Protein AF-A0A930HWW4-F1 (afdb_monomer_lite)

Sequence (87 aa):
MKVLIEDYHYSPTDLPELKGITPIELNDGQVKLPYVGYYYDSGAEEAIFILPKVFIIDKLALGKYKPELLLHINAENKQ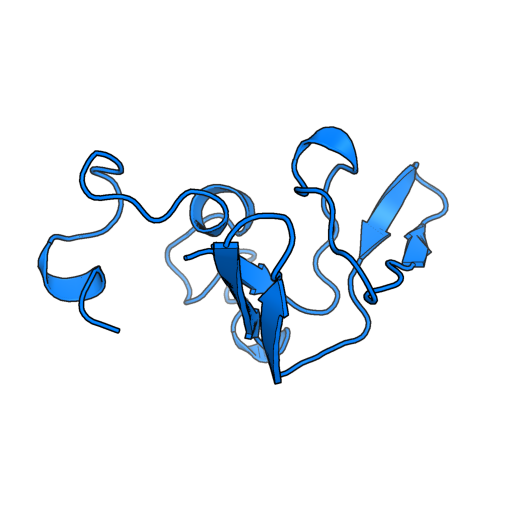LAQEEHAF

Foldseek 3Di:
DAEAEAPDWAQPVLDDPDPPFDWDADPVRTTGGNDADWDQDPVVSDTYGYHYNVCQDPCARVVQHNNSLRGDLDPVSVSQPPVNSPD

pLDDT: mean 86.74, std 13.04, range [48.88, 97.62]

Secondary structure (DSSP, 8-state):
-EEEETT--B-TTTSPP-TT--PEEPTTS-EE----EEEEETTTTEEEEEE-GGGEETTEETTTB-GGGGGG-STT-TTS-GGGGG-

Structure (mmCIF, N/CA/C/O backbone):
data_AF-A0A930HWW4-F1
#
_entry.id   AF-A0A930HWW4-F1
#
loop_
_atom_site.group_PDB
_atom_site.id
_atom_site.type_symbol
_atom_site.label_atom_id
_atom_site.label_alt_id
_atom_site.label_comp_id
_atom_site.label_asym_id
_atom_site.label_entity_id
_atom_site.label_seq_id
_atom_site.pdbx_PDB_ins_code
_atom_site.Cartn_x
_atom_site.Cartn_y
_atom_site.Cartn_z
_atom_site.occupancy
_atom_site.B_iso_or_equiv
_atom_site.auth_seq_id
_atom_site.auth_comp_id
_atom_site.auth_asym_id
_atom_site.auth_atom_id
_atom_site.pdbx_PDB_model_num
ATOM 1 N N . MET A 1 1 ? 11.763 -3.689 6.243 1.00 85.31 1 MET A N 1
ATOM 2 C CA . MET A 1 1 ? 10.557 -4.252 5.595 1.00 85.31 1 MET A CA 1
ATOM 3 C C . MET A 1 1 ? 9.621 -3.125 5.224 1.00 85.31 1 MET A C 1
ATOM 5 O O . MET A 1 1 ? 9.669 -2.073 5.860 1.00 85.31 1 MET A O 1
ATOM 9 N N . LYS A 1 2 ? 8.762 -3.333 4.227 1.00 89.69 2 LYS A N 1
ATOM 10 C CA . LYS A 1 2 ? 7.773 -2.345 3.786 1.00 89.69 2 LYS A CA 1
ATOM 11 C C . LYS A 1 2 ? 6.413 -2.997 3.629 1.00 89.69 2 LYS A C 1
ATOM 13 O O . LYS A 1 2 ? 6.317 -4.136 3.175 1.00 89.69 2 LYS A O 1
ATOM 18 N N . VAL A 1 3 ? 5.374 -2.254 3.980 1.00 93.00 3 VAL A N 1
ATOM 19 C CA . VAL A 1 3 ? 3.990 -2.678 3.801 1.00 93.00 3 VAL A CA 1
ATOM 20 C C . VAL A 1 3 ? 3.289 -1.664 2.901 1.00 93.00 3 VAL A C 1
ATOM 22 O O . VAL A 1 3 ? 3.265 -0.467 3.174 1.00 93.00 3 VAL A O 1
ATOM 25 N N . LEU A 1 4 ? 2.731 -2.169 1.809 1.00 95.00 4 LEU A N 1
ATOM 26 C CA . LEU A 1 4 ? 1.932 -1.465 0.814 1.00 95.00 4 LEU A CA 1
ATOM 27 C C . LEU A 1 4 ? 0.484 -1.942 0.914 1.00 95.00 4 LEU A C 1
ATOM 29 O O . LEU A 1 4 ? 0.225 -3.047 1.391 1.00 95.00 4 LEU A O 1
ATOM 33 N N . ILE A 1 5 ? -0.456 -1.142 0.418 1.00 96.81 5 ILE A N 1
ATOM 34 C CA . ILE A 1 5 ? -1.869 -1.514 0.339 1.00 96.81 5 ILE A CA 1
ATOM 35 C C . ILE A 1 5 ? -2.298 -1.585 -1.129 1.00 96.81 5 ILE A C 1
ATOM 37 O O . ILE A 1 5 ? -2.103 -0.641 -1.895 1.00 96.81 5 ILE A O 1
ATOM 41 N N . GLU A 1 6 ? -2.884 -2.715 -1.518 1.00 97.06 6 GLU A N 1
ATOM 42 C CA . GLU A 1 6 ? -3.537 -2.912 -2.813 1.00 97.06 6 GLU A CA 1
ATOM 43 C C . GLU A 1 6 ? -4.548 -1.788 -3.077 1.00 97.06 6 GLU A C 1
ATOM 45 O O . GLU A 1 6 ? -5.273 -1.372 -2.175 1.00 97.06 6 GLU A O 1
ATOM 50 N N . ASP A 1 7 ? -4.625 -1.313 -4.322 1.00 96.31 7 ASP A N 1
ATOM 51 C CA . ASP A 1 7 ? -5.603 -0.310 -4.776 1.00 96.31 7 ASP A CA 1
ATOM 52 C C . ASP A 1 7 ? -5.526 1.052 -4.046 1.00 96.31 7 ASP A C 1
ATOM 54 O O . ASP A 1 7 ? -6.320 1.940 -4.348 1.00 96.31 7 ASP A O 1
ATOM 58 N N . TYR A 1 8 ? -4.577 1.258 -3.121 1.00 96.94 8 TYR A N 1
ATOM 59 C CA . TYR A 1 8 ? -4.297 2.571 -2.542 1.00 96.94 8 TYR A CA 1
ATOM 60 C C . TYR A 1 8 ? -3.543 3.440 -3.548 1.00 96.94 8 TYR A C 1
ATOM 62 O O . TYR A 1 8 ? -2.688 2.956 -4.292 1.00 96.94 8 TYR A O 1
ATOM 70 N N . HIS A 1 9 ? -3.892 4.723 -3.584 1.00 96.56 9 HIS A N 1
ATOM 71 C CA . HIS A 1 9 ? -3.329 5.678 -4.527 1.00 96.56 9 HIS A CA 1
ATOM 72 C C . HIS A 1 9 ? -2.100 6.323 -3.885 1.00 96.56 9 HIS A C 1
ATOM 74 O O . HIS A 1 9 ? -2.224 7.174 -3.009 1.00 96.56 9 HIS A O 1
ATOM 80 N N . TYR A 1 10 ? -0.919 5.877 -4.297 1.00 96.31 10 TYR A N 1
ATOM 81 C CA . TYR A 1 10 ? 0.356 6.432 -3.861 1.00 96.31 10 TYR A CA 1
ATOM 82 C C . TYR A 1 10 ? 0.830 7.511 -4.834 1.00 96.31 10 TYR A C 1
ATOM 84 O O . TYR A 1 10 ? 0.602 7.415 -6.045 1.00 96.31 10 TYR A O 1
ATOM 92 N N . SER A 1 11 ? 1.576 8.495 -4.327 1.00 95.88 11 SER A N 1
ATOM 93 C CA . SER A 1 11 ? 2.445 9.278 -5.203 1.00 95.88 11 SER A CA 1
ATOM 94 C C . SER A 1 11 ? 3.554 8.367 -5.745 1.00 95.88 11 SER A C 1
ATOM 96 O O . SER A 1 11 ? 4.155 7.622 -4.962 1.00 95.88 11 SER A O 1
ATOM 98 N N . PRO A 1 12 ? 3.908 8.441 -7.042 1.00 93.00 12 PRO A N 1
ATOM 99 C CA . PRO A 1 12 ? 5.054 7.709 -7.582 1.00 93.00 12 PRO A CA 1
ATOM 100 C C . PRO A 1 12 ? 6.363 7.990 -6.831 1.00 93.00 12 PRO A C 1
ATOM 102 O O . PRO A 1 12 ? 7.245 7.141 -6.804 1.00 93.00 12 PRO A O 1
ATOM 105 N N . THR A 1 13 ? 6.486 9.168 -6.210 1.00 92.38 13 THR A N 1
ATOM 106 C CA . THR A 1 13 ? 7.669 9.578 -5.438 1.00 92.38 13 THR A CA 1
ATOM 107 C C . THR A 1 13 ? 7.790 8.903 -4.077 1.00 92.38 13 THR A C 1
ATOM 109 O O . THR A 1 13 ? 8.882 8.892 -3.516 1.00 92.38 13 THR A O 1
ATOM 112 N N . ASP A 1 14 ? 6.687 8.387 -3.534 1.00 90.00 14 ASP A N 1
ATOM 113 C CA . ASP A 1 14 ? 6.677 7.748 -2.216 1.00 90.00 14 ASP A CA 1
ATOM 114 C C . ASP A 1 14 ? 7.064 6.270 -2.330 1.00 90.00 14 ASP A C 1
ATOM 116 O O . ASP A 1 14 ? 7.636 5.691 -1.405 1.00 90.00 14 ASP A O 1
ATOM 120 N N . LEU A 1 15 ? 6.772 5.648 -3.478 1.00 89.00 15 LEU A N 1
ATOM 121 C CA . LEU A 1 15 ? 7.080 4.246 -3.708 1.00 89.00 15 LEU A CA 1
ATOM 122 C C . LEU A 1 15 ? 8.583 4.031 -3.934 1.00 89.00 15 LEU A C 1
ATOM 124 O O . LEU A 1 15 ? 9.221 4.772 -4.684 1.00 89.00 15 LEU A O 1
ATOM 128 N N . PRO A 1 16 ? 9.167 2.975 -3.341 1.00 83.88 16 PRO A N 1
ATOM 129 C CA . PRO A 1 16 ? 10.490 2.531 -3.748 1.00 83.88 16 PRO A CA 1
ATOM 1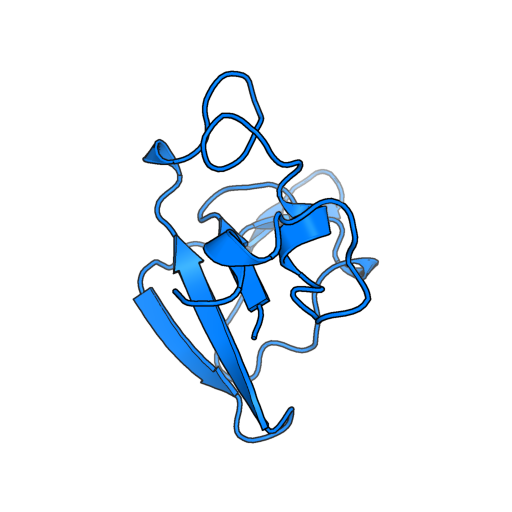30 C C . PRO A 1 16 ? 10.449 1.954 -5.168 1.00 83.88 16 PRO A C 1
ATOM 132 O O . PRO A 1 16 ? 9.384 1.676 -5.717 1.00 83.88 16 PRO A O 1
ATOM 135 N N . GLU A 1 17 ? 11.620 1.698 -5.745 1.00 85.50 17 GLU A N 1
ATOM 136 C CA . GLU A 1 17 ? 11.697 0.832 -6.920 1.00 85.50 17 GLU A CA 1
ATOM 137 C C . GLU A 1 17 ? 11.137 -0.555 -6.547 1.00 85.50 17 GLU A C 1
ATOM 139 O O . GLU A 1 17 ? 11.577 -1.151 -5.565 1.00 85.50 17 GLU A O 1
ATOM 144 N N . LEU A 1 18 ? 10.131 -1.036 -7.287 1.00 85.25 18 LEU A N 1
ATOM 145 C CA . LEU A 1 18 ? 9.466 -2.322 -7.047 1.00 85.25 18 LEU A CA 1
ATOM 146 C C . LEU A 1 18 ? 9.807 -3.290 -8.188 1.00 85.25 18 LEU A C 1
ATOM 148 O O . LEU A 1 18 ? 9.047 -3.432 -9.151 1.00 85.25 18 LEU A O 1
ATOM 152 N N . LYS A 1 19 ? 10.975 -3.941 -8.137 1.00 85.56 19 LYS A N 1
ATOM 153 C CA . LYS A 1 19 ? 11.434 -4.772 -9.263 1.00 85.56 19 LYS A CA 1
ATOM 154 C C . LYS A 1 19 ? 10.518 -5.977 -9.473 1.00 85.56 19 LYS A C 1
ATOM 156 O O . LYS A 1 19 ? 10.249 -6.741 -8.554 1.00 85.56 19 LYS A O 1
ATOM 161 N N . GLY A 1 20 ? 10.058 -6.157 -10.712 1.00 83.75 20 GLY A N 1
ATOM 162 C CA . GLY A 1 20 ? 9.150 -7.250 -11.082 1.00 83.75 20 GLY A CA 1
ATOM 163 C C . GLY A 1 20 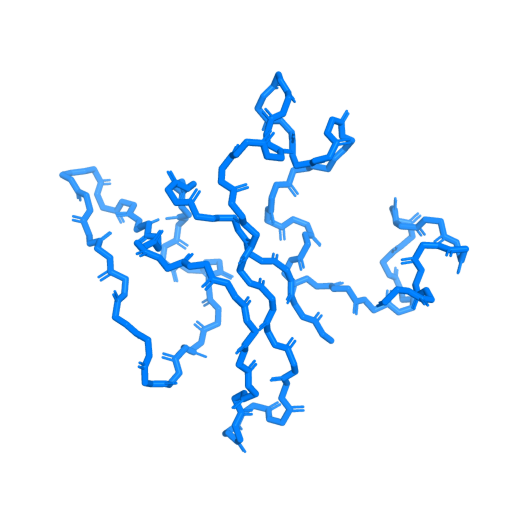? 7.679 -7.012 -10.726 1.00 83.75 20 GLY A C 1
ATOM 164 O O . GLY A 1 20 ? 6.846 -7.865 -11.019 1.00 83.75 20 GLY A O 1
ATOM 165 N N . ILE A 1 21 ? 7.348 -5.852 -10.153 1.00 88.38 21 ILE A N 1
ATOM 166 C CA . ILE A 1 21 ? 5.978 -5.409 -9.897 1.00 88.38 21 ILE A CA 1
ATOM 167 C C . ILE A 1 21 ? 5.675 -4.236 -10.824 1.00 88.38 21 ILE A C 1
ATOM 169 O O . ILE A 1 21 ? 6.475 -3.313 -10.958 1.00 88.38 21 ILE A O 1
ATOM 173 N N . THR A 1 22 ? 4.515 -4.254 -11.475 1.00 91.94 22 THR A N 1
ATOM 174 C CA . THR A 1 22 ? 4.090 -3.171 -12.371 1.00 91.94 22 THR A CA 1
ATOM 175 C C . THR A 1 22 ? 2.884 -2.443 -11.775 1.00 91.94 22 THR A C 1
ATOM 177 O O . THR A 1 22 ? 1.772 -2.970 -11.836 1.00 91.94 22 THR A O 1
ATOM 180 N N . PRO A 1 23 ? 3.070 -1.250 -11.179 1.00 93.81 23 PRO A N 1
ATOM 181 C CA . PRO A 1 23 ? 1.955 -0.420 -10.735 1.00 93.81 23 PRO A CA 1
ATOM 182 C C . PRO A 1 23 ? 1.069 0.015 -11.910 1.00 93.81 23 PRO A C 1
ATOM 184 O O . PRO A 1 23 ? 1.519 0.104 -13.051 1.00 93.81 23 PRO A O 1
ATOM 187 N N . ILE A 1 24 ? -0.191 0.324 -11.615 1.00 96.75 24 ILE A N 1
ATOM 188 C CA . ILE A 1 24 ? -1.128 0.943 -12.552 1.00 96.75 24 ILE A CA 1
ATOM 189 C C . ILE A 1 24 ? -1.110 2.449 -12.309 1.00 96.75 24 ILE A C 1
ATOM 191 O O . ILE A 1 24 ? -1.445 2.895 -11.211 1.00 96.75 24 ILE A O 1
ATOM 195 N N . GLU A 1 25 ? -0.753 3.217 -13.333 1.00 96.75 25 GLU A N 1
ATOM 196 C CA . GLU A 1 25 ? -0.880 4.675 -13.332 1.00 96.75 25 GLU A CA 1
ATOM 197 C C . GLU A 1 25 ? -2.348 5.091 -13.498 1.00 96.75 25 GLU A C 1
ATOM 199 O O . GLU A 1 25 ? -3.106 4.504 -14.276 1.00 96.75 25 GLU A O 1
ATOM 204 N N . LEU A 1 26 ? -2.760 6.089 -12.723 1.00 97.00 26 LEU A N 1
ATOM 205 C CA . LEU A 1 26 ? -4.098 6.663 -12.718 1.00 97.00 26 LEU A CA 1
ATOM 206 C C . LEU A 1 26 ? -4.122 7.987 -13.485 1.00 97.00 26 LEU A C 1
ATOM 208 O O . LEU A 1 26 ? -3.100 8.633 -13.696 1.00 97.00 26 LEU A O 1
ATOM 212 N N . ASN A 1 27 ? -5.322 8.432 -13.863 1.00 95.50 27 ASN A N 1
ATOM 213 C CA . ASN A 1 27 ? -5.510 9.649 -14.664 1.00 95.50 27 ASN A CA 1
ATOM 214 C C . ASN A 1 27 ? -4.998 10.937 -13.988 1.00 95.50 27 ASN A C 1
ATOM 216 O O . ASN A 1 27 ? -4.817 11.946 -14.664 1.00 95.50 27 ASN A O 1
ATOM 220 N N . ASP A 1 28 ? -4.825 10.929 -12.667 1.00 95.12 28 ASP A N 1
ATOM 221 C CA . ASP A 1 28 ? -4.338 12.052 -11.863 1.00 95.12 28 ASP A CA 1
ATOM 222 C C . ASP A 1 28 ? -2.830 11.971 -11.553 1.00 95.12 28 ASP A C 1
ATOM 224 O O . ASP A 1 28 ? -2.321 12.782 -10.781 1.00 95.12 28 ASP A O 1
ATOM 228 N N . GLY A 1 29 ? -2.114 11.016 -12.157 1.00 94.75 29 GLY A N 1
ATOM 229 C CA . GLY A 1 29 ? -0.677 10.805 -11.970 1.00 94.75 29 GLY A CA 1
ATOM 230 C C . GLY A 1 29 ? -0.311 10.026 -10.704 1.00 94.75 29 GLY A C 1
ATOM 231 O O . GLY A 1 29 ? 0.870 9.783 -10.459 1.00 94.75 29 GLY A O 1
ATOM 232 N N . GLN A 1 30 ? -1.295 9.616 -9.897 1.00 97.00 30 GLN A N 1
ATOM 233 C CA . GLN A 1 30 ? -1.066 8.667 -8.810 1.00 97.00 30 GLN A CA 1
ATOM 234 C C . GLN A 1 30 ? -0.909 7.250 -9.364 1.00 97.00 30 GLN A C 1
ATOM 236 O O . GLN A 1 30 ? -1.304 6.944 -10.489 1.00 97.00 30 GLN A O 1
ATOM 241 N N . VAL A 1 31 ? -0.355 6.355 -8.555 1.00 96.81 31 VAL A N 1
ATOM 242 C CA . VAL A 1 31 ? -0.178 4.945 -8.910 1.00 96.81 31 VAL A CA 1
ATOM 243 C C . VAL A 1 31 ? -0.823 4.047 -7.873 1.00 96.81 31 VAL A C 1
ATOM 245 O O . VAL A 1 31 ? -0.868 4.368 -6.687 1.00 96.81 3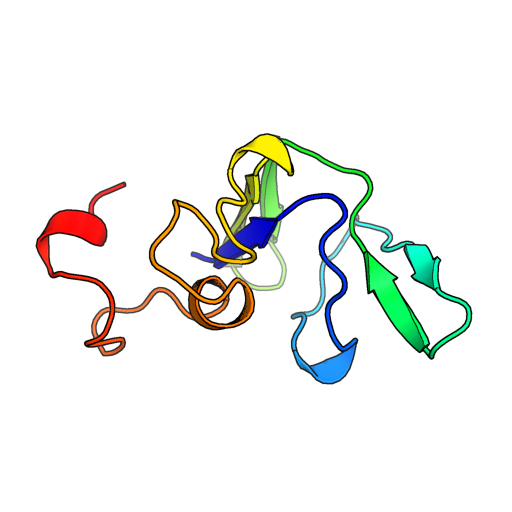1 VAL A O 1
ATOM 248 N N . LYS A 1 32 ? -1.303 2.889 -8.317 1.00 96.69 32 LYS A N 1
ATOM 249 C CA . LYS A 1 32 ? -1.854 1.859 -7.437 1.00 96.69 32 LYS A CA 1
ATOM 250 C C . LYS A 1 32 ? -1.331 0.476 -7.781 1.00 96.69 32 LYS A C 1
ATOM 252 O O . LYS A 1 32 ? -0.920 0.211 -8.908 1.00 96.69 32 LYS A O 1
ATOM 257 N N . LEU A 1 33 ? -1.387 -0.427 -6.812 1.00 95.69 33 LEU A N 1
ATOM 258 C CA . LEU A 1 33 ? -0.917 -1.800 -6.971 1.00 95.69 33 LEU A CA 1
ATOM 259 C C . LEU A 1 33 ? -2.109 -2.754 -7.131 1.00 95.69 33 LEU A C 1
ATOM 261 O O . LEU A 1 33 ? -2.961 -2.784 -6.244 1.00 95.69 33 LEU A O 1
ATOM 265 N N . PRO A 1 34 ? -2.181 -3.542 -8.220 1.00 95.19 34 PRO A N 1
ATOM 266 C CA . PRO A 1 34 ? -3.220 -4.556 -8.426 1.00 95.19 34 PRO A CA 1
ATOM 267 C C . PRO A 1 34 ? -2.834 -5.931 -7.850 1.00 95.19 34 PRO A C 1
ATOM 269 O O . PRO A 1 34 ? -3.241 -6.963 -8.380 1.00 95.19 34 PRO A O 1
ATOM 272 N N . TYR A 1 35 ? -1.983 -5.963 -6.824 1.00 94.75 35 TYR A N 1
ATOM 273 C CA . TYR A 1 35 ? -1.400 -7.192 -6.292 1.00 94.75 35 TYR A CA 1
ATOM 274 C C . TYR A 1 35 ? -1.660 -7.306 -4.797 1.00 94.75 35 TYR A C 1
ATOM 276 O O . TYR A 1 35 ? -1.720 -6.302 -4.094 1.00 94.75 35 TYR A O 1
ATOM 284 N N . VAL A 1 36 ? -1.730 -8.543 -4.314 1.00 96.69 36 VAL A N 1
ATOM 285 C CA . VAL A 1 36 ? -1.703 -8.879 -2.890 1.00 96.69 36 VAL A CA 1
ATOM 286 C C . VAL A 1 36 ? -0.718 -10.016 -2.673 1.00 96.69 36 VAL A C 1
ATOM 288 O O . VAL A 1 36 ? -0.601 -10.909 -3.514 1.00 96.69 36 VAL A O 1
ATOM 291 N N . GLY A 1 37 ? -0.015 -9.996 -1.547 1.00 94.69 37 GLY A N 1
ATOM 292 C CA . GLY A 1 37 ? 0.908 -11.059 -1.169 1.00 94.69 37 GLY A CA 1
ATOM 293 C C . GLY A 1 37 ? 2.226 -10.540 -0.619 1.00 94.69 37 GLY A C 1
ATOM 294 O O . GLY A 1 37 ? 2.327 -9.426 -0.111 1.00 94.69 37 GLY A O 1
ATOM 295 N N . TYR A 1 38 ? 3.235 -11.393 -0.714 1.00 92.19 38 TYR A N 1
ATOM 296 C CA . TYR A 1 38 ? 4.588 -11.143 -0.248 1.00 92.19 38 TYR A CA 1
ATOM 297 C C . TYR A 1 38 ? 5.546 -11.334 -1.414 1.00 92.19 38 TYR A C 1
ATOM 299 O O . TYR A 1 38 ? 5.435 -12.316 -2.154 1.00 92.19 38 TYR A O 1
ATOM 307 N N . TYR A 1 39 ? 6.512 -10.432 -1.542 1.00 89.25 39 TYR A N 1
ATOM 308 C CA . TYR A 1 39 ? 7.680 -10.688 -2.363 1.00 89.25 39 TYR A CA 1
ATOM 309 C C . TYR A 1 39 ? 8.921 -10.044 -1.747 1.00 89.25 39 TYR A C 1
ATOM 311 O O . TYR A 1 39 ? 8.850 -9.074 -0.990 1.00 89.25 39 TYR A O 1
ATOM 319 N N . TYR A 1 40 ? 10.072 -10.626 -2.058 1.00 89.44 40 TYR A N 1
ATOM 320 C CA . TYR A 1 40 ? 11.363 -10.108 -1.639 1.00 89.44 40 TYR A CA 1
ATOM 321 C C . TYR A 1 40 ? 12.011 -9.388 -2.818 1.00 89.44 40 TYR A C 1
ATOM 323 O O . TYR A 1 40 ? 12.264 -10.010 -3.854 1.00 89.44 40 TYR A O 1
ATOM 331 N N . ASP A 1 41 ? 12.269 -8.089 -2.672 1.00 86.81 41 ASP A N 1
ATOM 332 C CA . ASP A 1 41 ? 13.031 -7.340 -3.665 1.00 86.81 41 ASP A CA 1
ATOM 333 C C . ASP A 1 41 ? 14.520 -7.579 -3.416 1.00 86.81 41 ASP A C 1
ATOM 335 O O . ASP A 1 41 ? 15.126 -6.997 -2.516 1.00 86.81 41 ASP A O 1
ATOM 339 N N . SER A 1 42 ? 15.123 -8.445 -4.231 1.00 82.81 42 SER A N 1
ATOM 340 C CA . SER A 1 42 ? 16.546 -8.768 -4.120 1.00 82.81 42 SER A CA 1
ATOM 341 C C . SER A 1 42 ? 17.465 -7.588 -4.442 1.00 82.81 42 SER A C 1
ATOM 343 O O . SER A 1 42 ? 18.640 -7.633 -4.101 1.00 82.81 42 SER A O 1
ATOM 345 N N . GLY A 1 43 ? 16.976 -6.560 -5.143 1.00 81.94 43 GLY A N 1
ATOM 346 C CA . GLY A 1 43 ? 17.753 -5.365 -5.464 1.00 81.94 43 GLY A CA 1
ATOM 347 C C . GLY A 1 43 ? 17.841 -4.385 -4.297 1.00 81.94 43 GLY A C 1
ATOM 348 O O . GLY A 1 43 ? 18.877 -3.752 -4.125 1.00 81.94 43 GLY A O 1
ATOM 349 N N . ALA A 1 44 ? 16.770 -4.270 -3.511 1.00 82.38 44 ALA A N 1
ATOM 350 C CA . ALA A 1 44 ? 16.729 -3.449 -2.300 1.00 82.38 44 ALA A CA 1
ATOM 351 C C . ALA A 1 44 ? 17.049 -4.239 -1.016 1.00 82.38 44 ALA A C 1
ATOM 353 O O . ALA A 1 44 ? 17.065 -3.652 0.063 1.00 82.38 44 ALA A O 1
ATOM 354 N N . GLU A 1 45 ? 17.262 -5.554 -1.137 1.00 87.06 45 GLU A N 1
ATOM 355 C CA . GLU A 1 45 ? 17.375 -6.511 -0.027 1.00 87.06 45 GLU A CA 1
ATOM 356 C C . GLU A 1 45 ? 16.210 -6.410 0.972 1.00 87.06 45 GLU A C 1
ATOM 358 O O . GLU A 1 45 ? 16.362 -6.624 2.176 1.00 87.06 45 GLU A O 1
ATOM 363 N N . GLU A 1 46 ? 15.018 -6.091 0.466 1.00 86.38 46 GLU A N 1
ATOM 364 C CA . GLU A 1 46 ? 13.896 -5.636 1.278 1.00 86.38 46 GLU A CA 1
ATOM 365 C C . GLU A 1 46 ? 12.684 -6.562 1.141 1.00 86.38 46 GLU A C 1
ATOM 367 O O . GLU A 1 46 ? 12.270 -6.942 0.043 1.00 86.38 46 GLU A O 1
ATOM 372 N N . ALA A 1 47 ? 12.080 -6.901 2.280 1.00 89.19 47 ALA A N 1
ATOM 373 C CA . ALA A 1 47 ? 10.825 -7.643 2.319 1.00 89.19 47 ALA A CA 1
ATOM 374 C C . ALA A 1 47 ? 9.649 -6.685 2.105 1.00 89.19 47 ALA A C 1
ATOM 376 O O . ALA A 1 47 ? 9.496 -5.718 2.860 1.00 89.19 47 ALA A O 1
ATOM 377 N N . ILE A 1 48 ? 8.811 -6.972 1.106 1.00 91.12 48 ILE A N 1
ATOM 378 C CA . ILE A 1 48 ? 7.667 -6.139 0.745 1.00 91.12 48 ILE A CA 1
ATOM 379 C C . ILE A 1 48 ? 6.384 -6.963 0.851 1.00 91.12 48 ILE A C 1
ATOM 381 O O . ILE A 1 48 ? 6.190 -7.970 0.167 1.00 91.12 48 ILE A O 1
ATOM 385 N N . PHE A 1 49 ? 5.488 -6.500 1.714 1.00 93.81 49 PHE A N 1
ATOM 386 C CA . PHE A 1 49 ? 4.136 -7.022 1.851 1.00 93.81 49 PHE A CA 1
ATOM 387 C C . PHE A 1 49 ? 3.172 -6.078 1.148 1.00 93.81 49 PHE A C 1
ATOM 389 O O . PHE A 1 49 ? 3.204 -4.875 1.386 1.00 93.81 49 PHE A O 1
ATOM 396 N N . ILE A 1 50 ? 2.295 -6.613 0.306 1.00 95.19 50 ILE A N 1
ATOM 397 C CA . ILE A 1 50 ? 1.194 -5.859 -0.288 1.00 95.19 50 ILE A CA 1
ATOM 398 C C . ILE A 1 50 ? -0.096 -6.432 0.289 1.00 95.19 50 ILE A C 1
ATOM 400 O O . ILE A 1 50 ? -0.501 -7.551 -0.039 1.00 95.19 50 ILE A O 1
ATOM 404 N N . LEU A 1 51 ? -0.708 -5.693 1.210 1.00 96.62 51 LEU A N 1
ATOM 405 C CA . LEU A 1 51 ? -1.921 -6.119 1.893 1.00 96.62 51 LEU A CA 1
ATOM 406 C C . LEU A 1 51 ? -3.162 -5.784 1.053 1.00 96.62 51 LEU A C 1
ATOM 408 O O . LEU A 1 51 ? -3.210 -4.720 0.438 1.00 96.62 51 LEU A O 1
ATOM 412 N N . PRO A 1 52 ? -4.194 -6.643 1.067 1.00 97.62 52 PRO A N 1
ATOM 413 C CA . PRO A 1 52 ? -5.491 -6.344 0.470 1.00 97.62 52 PRO A CA 1
ATOM 414 C C . PRO A 1 52 ? -6.087 -5.011 0.940 1.00 97.62 52 PRO A C 1
ATOM 416 O O . PRO A 1 52 ? -6.003 -4.659 2.120 1.00 97.62 52 PRO A O 1
ATOM 419 N N . LYS A 1 53 ? -6.815 -4.318 0.059 1.00 97.00 53 LYS A N 1
ATOM 420 C CA . LYS A 1 53 ? -7.455 -3.029 0.395 1.00 97.00 53 LYS A CA 1
ATOM 421 C C . LYS A 1 53 ? -8.453 -3.078 1.552 1.00 97.00 53 LYS A C 1
ATOM 423 O O . LYS A 1 53 ? -8.760 -2.047 2.139 1.00 97.00 53 LYS A O 1
ATOM 428 N N . VAL A 1 54 ? -8.961 -4.264 1.902 1.00 96.94 54 VAL A N 1
ATOM 429 C CA . VAL A 1 54 ? -9.894 -4.450 3.031 1.00 96.94 54 VAL A CA 1
ATOM 430 C C . VAL A 1 54 ? -9.275 -4.101 4.389 1.00 96.94 54 VAL A C 1
ATOM 432 O O . VAL A 1 54 ? -10.004 -3.923 5.358 1.00 96.94 54 VAL A O 1
ATOM 435 N N . PHE A 1 55 ? -7.947 -3.963 4.461 1.00 95.88 55 PHE A N 1
ATOM 436 C CA . PHE A 1 55 ? -7.251 -3.458 5.643 1.00 95.88 55 PHE A CA 1
ATOM 437 C C . PHE A 1 55 ? -7.275 -1.923 5.758 1.00 95.88 55 PHE A C 1
ATOM 439 O O . PHE A 1 55 ? -6.730 -1.391 6.721 1.00 95.88 55 PHE A O 1
ATOM 446 N N . ILE A 1 56 ? -7.904 -1.200 4.824 1.00 96.19 56 ILE A N 1
ATOM 447 C CA . ILE A 1 56 ? -8.183 0.235 4.962 1.00 96.19 56 ILE A CA 1
ATOM 448 C C . ILE A 1 56 ? -9.494 0.424 5.730 1.00 96.19 56 ILE A C 1
ATOM 450 O O . ILE A 1 56 ? -10.560 0.010 5.278 1.00 96.19 56 ILE A O 1
ATOM 454 N N . ILE A 1 57 ? -9.418 1.124 6.859 1.00 95.88 57 ILE A N 1
ATOM 455 C CA . ILE A 1 57 ? -10.558 1.524 7.688 1.00 95.88 5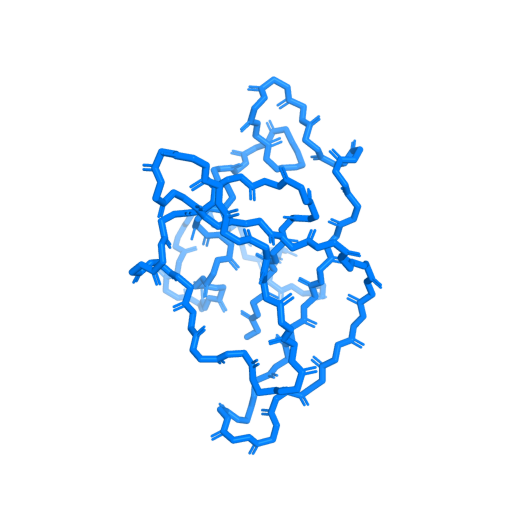7 ILE A CA 1
ATOM 456 C C . ILE A 1 57 ? -10.485 3.042 7.833 1.00 95.88 57 ILE A C 1
ATOM 458 O O . ILE A 1 57 ? -9.452 3.571 8.234 1.00 95.88 57 ILE A O 1
ATOM 462 N N . ASP A 1 58 ? -11.542 3.755 7.440 1.00 93.88 58 ASP A N 1
ATOM 463 C CA . ASP A 1 58 ? -11.596 5.226 7.466 1.00 93.88 58 ASP A CA 1
ATOM 464 C C . ASP A 1 58 ? -10.373 5.911 6.817 1.00 93.88 58 ASP A C 1
ATOM 466 O O . ASP A 1 58 ? -9.882 6.937 7.287 1.00 93.88 58 ASP A O 1
ATOM 470 N N . LYS A 1 59 ? -9.899 5.351 5.691 1.00 92.69 59 LYS A N 1
ATOM 471 C CA . LYS A 1 59 ? -8.708 5.785 4.922 1.00 92.69 59 LYS A CA 1
ATOM 472 C C . LYS A 1 59 ? -7.354 5.512 5.594 1.00 92.69 59 LYS A C 1
ATOM 474 O O . LYS A 1 59 ? -6.328 5.941 5.073 1.00 92.69 59 LYS A O 1
ATOM 479 N N . LEU A 1 60 ? -7.333 4.783 6.708 1.00 94.88 60 LEU A N 1
ATOM 480 C CA . LEU A 1 60 ? -6.117 4.372 7.403 1.00 94.88 60 LEU A CA 1
ATOM 481 C C . LEU A 1 60 ? -5.875 2.873 7.223 1.00 94.88 60 LEU A C 1
ATOM 483 O O . LEU A 1 60 ? -6.779 2.059 7.413 1.00 94.88 60 LEU A O 1
ATOM 487 N N . ALA A 1 61 ? -4.637 2.496 6.921 1.00 93.62 61 ALA A N 1
ATOM 488 C CA . ALA A 1 61 ? -4.196 1.114 6.997 1.00 93.62 61 ALA A CA 1
ATOM 489 C C . ALA A 1 61 ? -4.293 0.619 8.447 1.00 93.62 61 ALA A C 1
ATOM 491 O O . ALA A 1 61 ? -3.844 1.287 9.388 1.00 93.62 61 ALA A O 1
ATOM 492 N N . LEU A 1 62 ? -4.911 -0.548 8.621 1.00 92.00 62 LEU A N 1
ATOM 493 C CA . LEU A 1 62 ? -5.192 -1.180 9.911 1.00 92.00 62 LEU A CA 1
ATOM 494 C C . LEU A 1 62 ? -5.987 -0.269 10.869 1.00 92.00 62 LEU A C 1
ATOM 496 O O . LEU A 1 62 ? -5.920 -0.433 12.083 1.00 92.00 62 LEU A O 1
ATOM 500 N N . GLY A 1 63 ? -6.699 0.734 10.335 1.00 92.56 63 GLY A N 1
ATOM 501 C CA . GLY A 1 63 ? -7.426 1.738 11.119 1.00 92.56 63 GLY A CA 1
ATOM 502 C C . GLY A 1 63 ? -6.548 2.686 11.943 1.00 92.56 63 GLY A C 1
ATOM 503 O O . GLY A 1 63 ? -7.079 3.440 12.755 1.00 92.56 63 GLY A O 1
ATOM 504 N N . LYS A 1 64 ? -5.220 2.663 11.759 1.00 91.31 64 LYS A N 1
ATOM 505 C CA . LYS A 1 64 ? -4.271 3.397 12.613 1.00 91.31 64 LYS A CA 1
ATOM 506 C C . LYS A 1 64 ? -3.247 4.220 11.837 1.00 91.31 64 LYS A C 1
ATOM 508 O O . LYS A 1 64 ? -2.898 5.314 12.276 1.00 91.31 64 LYS A O 1
ATOM 513 N N . TYR A 1 65 ? -2.781 3.735 10.688 1.00 91.69 65 TYR A N 1
ATOM 514 C CA . TYR A 1 65 ? -1.657 4.342 9.975 1.00 91.69 65 TYR A CA 1
ATOM 515 C C . TYR A 1 65 ? -2.077 4.937 8.646 1.00 91.69 65 TYR A C 1
ATOM 517 O O . TYR A 1 65 ? -2.880 4.362 7.915 1.00 91.69 65 TYR A O 1
ATOM 525 N N . LYS A 1 66 ? -1.464 6.061 8.279 1.00 93.31 66 LYS A N 1
ATOM 526 C CA . LYS A 1 66 ? -1.452 6.455 6.871 1.00 93.31 66 LYS A CA 1
ATOM 527 C C . LYS A 1 66 ? -0.634 5.422 6.083 1.00 93.31 66 LYS A C 1
ATOM 529 O O . LYS A 1 66 ? 0.452 5.076 6.556 1.00 93.31 66 LYS A O 1
ATOM 534 N N . PRO A 1 67 ? -1.111 4.919 4.933 1.00 94.12 67 PRO A N 1
ATOM 535 C CA . PRO A 1 67 ? -0.403 3.879 4.184 1.00 94.12 67 PRO A CA 1
ATOM 536 C C . PRO A 1 67 ? 1.048 4.224 3.817 1.00 94.12 67 PRO A C 1
ATOM 538 O O . PRO A 1 67 ? 1.883 3.328 3.761 1.00 94.12 67 PRO A O 1
ATOM 541 N N . GLU A 1 68 ? 1.387 5.500 3.632 1.00 92.81 68 GLU A N 1
ATOM 542 C CA . GLU A 1 68 ? 2.749 5.957 3.322 1.00 92.81 68 GLU A CA 1
ATOM 543 C C . GLU A 1 68 ? 3.721 5.773 4.496 1.00 92.81 68 GLU A C 1
ATOM 545 O O . GLU A 1 68 ? 4.913 5.554 4.297 1.00 92.81 68 GLU A O 1
ATOM 550 N N . LEU A 1 69 ? 3.230 5.804 5.740 1.00 90.50 69 LEU A N 1
ATOM 551 C CA . LEU A 1 69 ? 4.071 5.602 6.927 1.00 90.50 69 LEU A CA 1
ATOM 552 C C . LEU A 1 69 ? 4.591 4.164 7.026 1.00 90.50 69 LEU A C 1
ATOM 554 O O . LEU A 1 69 ? 5.649 3.918 7.607 1.00 90.50 69 LEU A O 1
ATOM 558 N N . LEU A 1 70 ? 3.863 3.221 6.428 1.00 90.31 70 LEU A N 1
ATOM 559 C CA . LEU A 1 70 ? 4.203 1.803 6.401 1.00 90.31 70 LEU A CA 1
ATOM 560 C C . LEU A 1 70 ? 5.288 1.459 5.360 1.00 90.31 70 LEU A C 1
ATOM 562 O O . LEU A 1 70 ? 5.783 0.331 5.327 1.00 90.31 70 LEU A O 1
ATOM 566 N N . LEU A 1 71 ? 5.728 2.435 4.559 1.00 89.12 71 LEU A N 1
ATOM 567 C CA . LEU A 1 71 ? 6.863 2.300 3.637 1.00 89.12 71 LEU A CA 1
ATOM 568 C C . LEU A 1 71 ? 8.224 2.358 4.347 1.00 89.12 71 LEU A C 1
ATOM 570 O O . LEU A 1 71 ? 9.245 2.009 3.752 1.00 89.12 71 LEU A O 1
ATOM 574 N N . HIS A 1 72 ? 8.250 2.790 5.611 1.00 82.31 72 HIS A N 1
ATOM 575 C CA . HIS A 1 72 ? 9.473 3.030 6.378 1.00 82.31 72 HIS A CA 1
ATOM 576 C C . HIS A 1 72 ? 9.445 2.336 7.747 1.00 82.31 72 HIS A C 1
ATOM 578 O O . HIS A 1 72 ? 9.720 2.952 8.770 1.00 82.31 72 HIS A O 1
ATOM 584 N N . ILE A 1 73 ? 9.102 1.050 7.811 1.00 77.12 73 ILE A N 1
ATOM 585 C CA . ILE A 1 73 ? 9.053 0.305 9.080 1.00 77.12 73 ILE A CA 1
ATOM 586 C C . ILE A 1 73 ? 10.490 0.044 9.567 1.00 77.12 73 ILE A C 1
ATOM 588 O O . ILE A 1 73 ? 11.138 -0.919 9.158 1.00 77.12 73 ILE A O 1
ATOM 592 N N . ASN A 1 74 ? 11.007 0.924 10.426 1.00 70.81 74 ASN A N 1
ATOM 593 C CA . ASN A 1 74 ? 12.301 0.779 11.093 1.00 70.81 74 ASN A CA 1
ATOM 594 C C . ASN A 1 74 ? 12.190 1.145 12.585 1.00 70.81 74 ASN A C 1
ATOM 596 O O . ASN A 1 74 ? 11.207 1.751 13.005 1.00 70.81 74 ASN A O 1
ATOM 600 N N . ALA A 1 75 ? 13.203 0.787 13.380 1.00 57.31 75 ALA A N 1
ATOM 601 C CA . ALA A 1 75 ? 13.226 1.028 14.829 1.00 57.31 75 ALA A CA 1
ATOM 602 C C . ALA A 1 75 ? 13.189 2.522 15.221 1.00 57.31 75 ALA A C 1
ATOM 604 O O . ALA A 1 75 ? 12.908 2.859 16.368 1.00 57.31 75 AL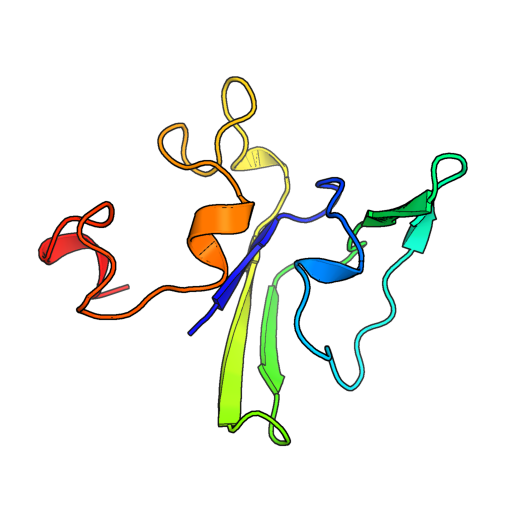A A O 1
ATOM 605 N N . GLU A 1 76 ? 13.475 3.425 14.281 1.00 55.44 76 GLU A N 1
ATOM 606 C CA . GLU A 1 76 ? 13.395 4.873 14.491 1.00 55.44 76 GLU A CA 1
ATOM 607 C C . GLU A 1 76 ? 11.990 5.426 14.231 1.00 55.44 76 GLU A C 1
ATOM 609 O O . GLU A 1 76 ? 11.684 6.561 14.612 1.00 55.44 76 GLU A O 1
ATOM 614 N N . ASN A 1 77 ? 11.110 4.629 13.622 1.00 61.31 77 ASN A N 1
ATOM 615 C CA . ASN A 1 77 ? 9.763 5.032 13.277 1.00 61.31 77 ASN A CA 1
ATOM 616 C C . ASN A 1 77 ? 8.861 4.948 14.520 1.00 61.31 77 ASN A C 1
ATOM 618 O O . ASN A 1 77 ? 8.039 4.048 14.665 1.00 61.31 77 ASN A O 1
ATOM 622 N N . LYS A 1 78 ? 9.015 5.929 15.426 1.00 57.62 78 LYS A N 1
ATOM 623 C CA . LYS A 1 78 ? 8.343 6.057 16.743 1.00 57.62 78 LYS A CA 1
ATOM 624 C C . LYS A 1 78 ? 6.808 5.984 16.714 1.00 57.62 78 LYS A C 1
ATOM 626 O O . LYS A 1 78 ? 6.178 6.011 17.767 1.00 57.62 78 LYS A O 1
ATOM 631 N N . GLN A 1 79 ? 6.205 5.996 15.527 1.00 60.94 79 GLN A N 1
ATOM 632 C CA . GLN A 1 79 ? 4.761 5.887 15.328 1.00 60.94 79 GLN A CA 1
ATOM 633 C C . GLN A 1 79 ? 4.268 4.436 15.360 1.00 60.94 79 GLN A C 1
ATOM 635 O O . GLN A 1 79 ? 3.087 4.203 15.611 1.00 60.94 79 GLN A O 1
ATOM 640 N N . LEU A 1 80 ? 5.160 3.470 15.142 1.00 61.66 80 LEU A N 1
ATOM 641 C CA . LEU A 1 80 ? 4.909 2.055 15.377 1.00 61.66 80 LEU A CA 1
ATOM 642 C C . LEU A 1 80 ? 5.312 1.762 16.824 1.00 61.66 80 LEU A C 1
ATOM 644 O O . LEU A 1 80 ? 6.405 2.130 17.256 1.00 61.66 80 LEU A O 1
ATOM 648 N N . ALA A 1 81 ? 4.411 1.177 17.613 1.00 61.78 81 ALA A N 1
ATOM 649 C CA . ALA A 1 81 ? 4.768 0.747 18.956 1.00 61.78 81 ALA A CA 1
ATOM 650 C C . ALA A 1 81 ? 5.844 -0.340 18.857 1.00 61.78 81 ALA A C 1
ATOM 652 O O . ALA A 1 81 ? 5.884 -1.103 17.894 1.00 61.78 81 ALA A O 1
ATOM 653 N N . GLN A 1 82 ? 6.702 -0.443 19.872 1.00 58.22 82 GLN A N 1
ATOM 654 C CA . GLN A 1 82 ? 7.816 -1.393 19.852 1.00 58.22 82 GLN A CA 1
ATOM 655 C C . GLN A 1 82 ? 7.354 -2.853 19.657 1.00 58.22 82 GLN A C 1
ATOM 657 O O . GLN A 1 82 ? 8.059 -3.658 19.056 1.00 58.22 82 GLN A O 1
ATOM 662 N N . GLU A 1 83 ? 6.140 -3.161 20.116 1.00 59.88 83 GLU A N 1
ATOM 663 C CA . GLU A 1 83 ? 5.456 -4.450 19.969 1.00 59.88 83 GLU A CA 1
ATOM 664 C C . GLU A 1 83 ? 5.016 -4.744 18.520 1.00 59.88 83 GLU A C 1
ATOM 666 O O . GLU A 1 83 ? 4.879 -5.900 18.132 1.00 59.88 83 GLU A O 1
ATOM 671 N N . GLU A 1 84 ? 4.833 -3.710 17.696 1.00 61.28 84 GLU A N 1
ATOM 672 C CA . GLU A 1 84 ? 4.342 -3.795 16.313 1.00 61.28 84 GLU A CA 1
ATOM 673 C C . GLU A 1 84 ? 5.481 -3.976 15.293 1.00 61.28 84 GLU A C 1
ATOM 675 O O . GLU A 1 84 ? 5.221 -4.231 14.122 1.00 61.28 84 GLU A O 1
ATOM 680 N N . HIS A 1 85 ? 6.745 -3.903 15.729 1.00 57.28 85 HIS A N 1
ATOM 681 C CA . HIS A 1 85 ? 7.913 -4.237 14.902 1.00 57.28 85 HIS A CA 1
ATOM 682 C C . HIS A 1 85 ? 8.173 -5.749 14.779 1.00 57.28 85 HIS A C 1
ATOM 684 O O . HIS A 1 85 ? 9.105 -6.142 14.080 1.00 57.28 85 HIS A O 1
ATOM 690 N N . ALA A 1 86 ? 7.406 -6.589 15.484 1.00 53.44 86 ALA A N 1
ATOM 691 C CA . ALA A 1 86 ? 7.635 -8.032 15.588 1.00 53.44 86 ALA A CA 1
ATOM 692 C C . ALA A 1 86 ? 6.784 -8.893 14.630 1.00 53.44 86 ALA A C 1
ATOM 694 O O . ALA A 1 86 ? 6.780 -10.116 14.779 1.00 53.44 86 ALA A O 1
ATOM 695 N N . PHE A 1 87 ? 6.065 -8.279 13.686 1.00 48.88 87 PHE A N 1
ATOM 696 C CA . PHE A 1 87 ? 5.262 -8.985 12.681 1.00 48.88 87 PHE A CA 1
ATOM 697 C C . PHE A 1 87 ? 6.036 -9.216 11.385 1.00 48.88 87 PHE A C 1
ATOM 699 O O . PHE A 1 87 ? 6.652 -8.247 10.890 1.00 48.88 87 PHE A O 1
#

Radius of gyration: 12.71 Å; chains: 1; bounding box: 29×23×35 Å